Protein AF-A0AAV3M1C2-F1 (afdb_monomer_lite)

Foldseek 3Di:
DDDDDDPDPDPPPPPDDDDDDDDDDDDDDDQQFDDLVVDDPVDPDDDPPVVQRVQCSDDLRDDFAWDFDFDDDPNHTQDTGIWTWDQDPVVRDTDTFDFQLNCVSSPNDPCLPCVDDDDDRGHGDDQPVSPPVDDDDDDPCPDD

Organism: NCBI:txid1256988

Secondary structure (DSSP, 8-state):
---------------PPP---------PPPPP---GGG---SSSS----HHHHHHHTSTT---SEEEEEEEEETTEEEEEEEEEEEEETTTTEEEEE-BHHHHHHTT--GGGT-SSS---TTSB--HHHHSTT------S----

InterPro domains:
  IPR025885 PapC, N-terminal domain [PF13954] (48-139)
  IPR037224 PapC, N-terminal domain superfamily [G3DSA:3.10.20.410] (33-141)
  IPR037224 PapC, N-terminal domain superfamily [SSF141729] (48-140)

pLDDT: mean 76.79, std 16.56, range [38.31, 98.0]

Structure (mmCIF, N/CA/C/O backbone):
data_AF-A0AAV3M1C2-F1
#
_entry.id   AF-A0AAV3M1C2-F1
#
loop_
_atom_site.group_PDB
_atom_site.id
_atom_site.type_symbol
_atom_site.label_atom_id
_atom_site.label_alt_id
_atom_site.label_comp_id
_atom_site.label_asym_id
_atom_site.label_entity_id
_atom_site.label_seq_id
_atom_site.pdbx_PDB_ins_code
_atom_site.Cartn_x
_atom_site.Cartn_y
_atom_site.Cartn_z
_atom_site.occupancy
_atom_site.B_iso_or_equiv
_atom_site.auth_seq_id
_atom_site.auth_comp_id
_atom_site.auth_asym_id
_atom_site.auth_atom_id
_atom_site.pdbx_PDB_model_num
ATOM 1 N N . MET A 1 1 ? 72.595 -60.302 47.104 1.00 38.31 1 MET A N 1
ATOM 2 C CA . MET A 1 1 ? 73.143 -58.999 47.550 1.00 38.31 1 MET A CA 1
ATOM 3 C C . MET A 1 1 ? 72.636 -57.928 46.599 1.00 38.31 1 MET A C 1
ATOM 5 O O . MET A 1 1 ? 72.649 -58.183 45.405 1.00 38.31 1 MET A O 1
ATOM 9 N N . GLY A 1 2 ? 72.093 -56.823 47.132 1.00 41.31 2 GLY A N 1
ATOM 10 C CA . GLY A 1 2 ? 71.430 -55.744 46.376 1.00 41.31 2 GLY A CA 1
ATOM 11 C C . GLY A 1 2 ? 72.307 -55.062 45.313 1.00 41.31 2 GLY A C 1
ATOM 12 O O . GLY A 1 2 ? 73.478 -55.381 45.174 1.00 41.31 2 GLY A O 1
ATOM 13 N N . LYS A 1 3 ? 71.821 -54.084 44.552 1.00 4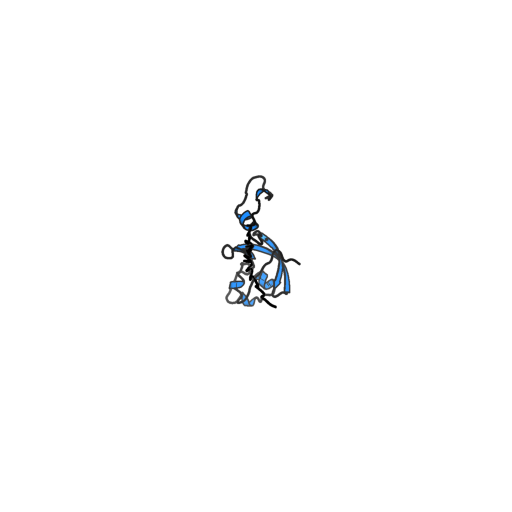3.00 3 LYS A N 1
ATOM 14 C CA . LYS A 1 3 ? 70.993 -52.951 44.971 1.00 43.00 3 LYS A CA 1
ATOM 15 C C . LYS A 1 3 ? 70.463 -52.185 43.745 1.00 43.00 3 LYS A C 1
ATOM 17 O O . LYS A 1 3 ? 71.112 -52.151 42.709 1.00 43.00 3 LYS A O 1
ATOM 22 N N . ASN A 1 4 ? 69.382 -51.456 44.014 1.00 42.44 4 ASN A N 1
ATOM 23 C CA . ASN A 1 4 ? 69.038 -50.120 43.519 1.00 42.44 4 ASN A CA 1
ATOM 24 C C . ASN A 1 4 ? 68.566 -49.926 42.072 1.00 42.44 4 ASN A C 1
ATOM 26 O O . ASN A 1 4 ? 69.326 -49.709 41.136 1.00 42.44 4 ASN A O 1
ATOM 30 N N . VAL A 1 5 ? 67.238 -49.834 42.008 1.00 47.09 5 VAL A N 1
ATOM 31 C CA . VAL A 1 5 ? 66.438 -48.930 41.181 1.00 47.09 5 VAL A CA 1
ATOM 32 C C . VAL A 1 5 ? 67.057 -47.523 41.123 1.00 47.09 5 VAL A C 1
ATOM 34 O O . VAL A 1 5 ? 67.293 -46.905 42.159 1.00 47.09 5 VAL A O 1
ATOM 37 N N . PHE A 1 6 ? 67.238 -47.004 39.910 1.00 46.03 6 PHE A N 1
ATOM 38 C CA . PHE A 1 6 ? 67.292 -45.570 39.623 1.00 46.03 6 PHE A CA 1
ATOM 39 C C . PHE A 1 6 ? 66.212 -45.287 38.576 1.00 46.03 6 PHE A C 1
ATOM 41 O O . PHE A 1 6 ? 66.376 -45.598 37.397 1.00 46.03 6 PHE A O 1
ATOM 48 N N . ILE A 1 7 ? 65.078 -44.751 39.028 1.00 51.03 7 ILE A N 1
ATOM 49 C CA . ILE A 1 7 ? 64.045 -44.198 38.152 1.00 51.03 7 ILE A CA 1
ATOM 50 C C . ILE A 1 7 ? 64.628 -42.904 37.589 1.00 51.03 7 ILE A C 1
ATOM 52 O O . ILE A 1 7 ? 64.924 -41.967 38.327 1.00 51.03 7 ILE A O 1
ATOM 56 N N . LYS A 1 8 ? 64.874 -42.888 36.280 1.00 46.97 8 LYS A N 1
ATOM 57 C CA . LYS A 1 8 ? 65.266 -41.685 35.555 1.00 46.97 8 LYS A CA 1
ATOM 58 C C . LYS A 1 8 ? 63.981 -41.023 35.073 1.00 46.97 8 LYS A C 1
ATOM 60 O O . LYS A 1 8 ? 63.430 -41.434 34.056 1.00 46.97 8 LYS A O 1
ATOM 65 N N . ASP A 1 9 ? 63.510 -40.033 35.823 1.00 49.75 9 ASP A N 1
ATOM 66 C CA . ASP A 1 9 ? 62.378 -39.193 35.433 1.00 49.75 9 ASP A CA 1
ATOM 67 C C . ASP A 1 9 ? 62.746 -38.405 34.174 1.00 49.75 9 ASP A C 1
ATOM 69 O O . ASP A 1 9 ? 63.424 -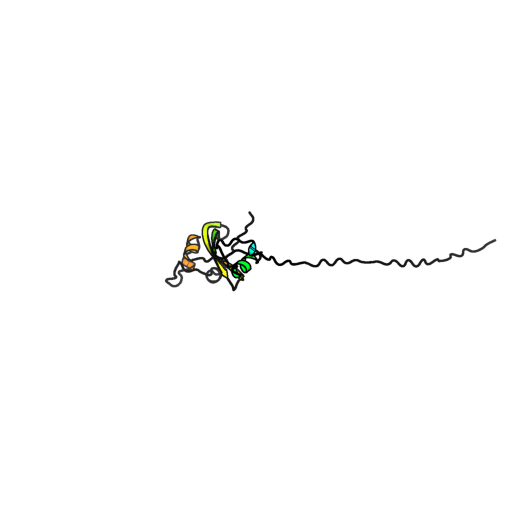37.375 34.212 1.00 49.75 9 ASP A O 1
ATOM 73 N N . TRP A 1 10 ? 62.337 -38.926 33.020 1.00 44.34 10 TRP A N 1
ATOM 74 C CA . TRP A 1 10 ? 62.482 -38.238 31.750 1.00 44.34 10 TRP A CA 1
ATOM 75 C C . TRP A 1 10 ? 61.233 -37.383 31.542 1.00 44.34 10 TRP A C 1
ATOM 77 O O . TRP A 1 10 ? 60.219 -37.845 31.024 1.00 44.34 10 TRP A O 1
ATOM 87 N N . ILE A 1 11 ? 61.285 -36.130 32.000 1.00 46.28 11 ILE A N 1
ATOM 88 C CA . ILE A 1 11 ? 60.252 -35.138 31.691 1.00 46.28 11 ILE A CA 1
ATOM 89 C C . ILE A 1 11 ? 60.342 -34.843 30.189 1.00 46.28 11 ILE A C 1
ATOM 91 O O . ILE A 1 11 ? 61.126 -34.003 29.745 1.00 46.28 11 ILE A O 1
ATOM 95 N N . PHE A 1 12 ? 59.549 -35.555 29.389 1.00 48.16 12 PHE A N 1
ATOM 96 C CA . PHE A 1 12 ? 59.236 -35.137 28.030 1.00 48.16 12 PHE A CA 1
ATOM 97 C C . PHE A 1 12 ? 58.437 -33.835 28.124 1.00 48.16 12 PHE A C 1
ATOM 99 O O . PHE A 1 12 ? 57.299 -33.806 28.590 1.00 48.16 12 PHE A O 1
ATOM 106 N N . SER A 1 13 ? 59.059 -32.728 27.719 1.00 52.34 13 SER A N 1
ATOM 107 C CA . SER A 1 13 ? 58.378 -31.448 27.547 1.00 52.34 13 SER A CA 1
ATOM 108 C C . SER A 1 13 ? 57.426 -31.568 26.354 1.00 52.34 13 SER A C 1
ATOM 110 O O . SER A 1 13 ? 57.803 -31.304 25.214 1.00 52.34 13 SER A O 1
ATOM 112 N N . ASN A 1 14 ? 56.190 -31.998 26.610 1.00 53.81 14 ASN A N 1
ATOM 113 C CA . ASN A 1 14 ? 55.111 -31.994 25.625 1.00 53.81 14 ASN A CA 1
ATOM 114 C C . ASN A 1 14 ? 54.671 -30.547 25.371 1.00 53.81 14 ASN A C 1
ATOM 116 O O . ASN A 1 14 ? 53.644 -30.095 25.877 1.00 53.81 14 ASN A O 1
ATOM 120 N N . LYS A 1 15 ? 55.455 -29.789 24.600 1.00 60.72 15 LYS A N 1
ATOM 121 C CA . LYS A 1 15 ? 55.021 -28.490 24.078 1.00 60.72 15 LYS A CA 1
ATOM 122 C C . LYS A 1 15 ? 53.964 -28.731 23.000 1.00 60.72 15 LYS A C 1
ATOM 124 O O . LYS A 1 15 ? 54.286 -28.835 21.823 1.00 60.72 15 LYS A O 1
ATOM 129 N N . SER A 1 16 ? 52.707 -28.858 23.412 1.00 65.25 16 SER A N 1
ATOM 130 C CA . SER A 1 16 ? 51.573 -28.867 22.486 1.00 65.25 16 SER A CA 1
ATOM 131 C C . SER A 1 16 ? 51.238 -27.428 22.110 1.00 65.25 16 SER A C 1
ATOM 133 O O . SER A 1 16 ? 50.931 -26.611 22.976 1.00 65.25 16 SER A O 1
ATOM 135 N N . ILE A 1 17 ? 51.335 -27.111 20.821 1.00 67.69 17 ILE A N 1
ATOM 136 C CA . ILE A 1 17 ? 50.897 -25.830 20.267 1.00 67.69 17 ILE A CA 1
ATOM 137 C C . ILE A 1 17 ? 49.447 -26.019 19.825 1.00 67.69 17 ILE A C 1
ATOM 139 O O . ILE A 1 17 ? 49.171 -26.817 18.934 1.00 67.69 17 ILE A O 1
ATOM 143 N N . PHE A 1 18 ? 48.524 -25.292 20.450 1.00 64.75 18 PHE A N 1
ATOM 144 C CA . PHE A 1 18 ? 47.128 -25.241 20.027 1.00 64.75 18 PHE A CA 1
ATOM 145 C C . PHE A 1 18 ? 46.937 -24.024 19.120 1.00 64.75 18 PHE A C 1
ATOM 147 O O . PHE A 1 18 ? 47.126 -22.889 19.552 1.00 64.75 18 PHE A O 1
ATOM 154 N N . ILE A 1 19 ? 46.581 -24.263 17.858 1.00 72.62 19 ILE A N 1
ATOM 155 C CA . ILE A 1 19 ? 46.210 -23.219 16.897 1.00 72.62 19 ILE A CA 1
ATOM 156 C C . ILE A 1 19 ? 44.684 -23.188 16.846 1.00 72.62 19 ILE A C 1
ATOM 158 O O . ILE A 1 19 ? 44.058 -24.140 16.388 1.00 72.62 19 ILE A O 1
ATOM 162 N N . SER A 1 20 ? 44.093 -22.105 17.346 1.00 71.31 20 SER A N 1
ATOM 163 C CA . SER A 1 20 ? 42.659 -21.841 17.222 1.00 71.31 20 SER A CA 1
ATOM 164 C C . SER A 1 20 ? 42.438 -20.926 16.020 1.00 71.31 20 SER A C 1
ATOM 166 O O . SER A 1 20 ? 42.894 -19.783 16.025 1.00 71.31 20 SER A O 1
ATOM 168 N N . ILE A 1 21 ? 41.786 -21.438 14.975 1.00 76.00 21 ILE A N 1
ATOM 169 C CA . ILE A 1 21 ? 41.370 -20.649 13.810 1.00 76.00 21 ILE A CA 1
ATOM 170 C C . ILE A 1 21 ? 39.937 -20.189 14.059 1.00 76.00 21 ILE A C 1
ATOM 172 O O . ILE A 1 21 ? 38.994 -20.974 13.965 1.00 76.00 21 ILE A O 1
ATOM 176 N N . THR A 1 22 ? 39.773 -18.910 14.385 1.00 73.06 22 THR A N 1
ATOM 177 C CA . THR A 1 22 ? 38.462 -18.270 14.506 1.00 73.06 22 THR A CA 1
ATOM 178 C C . THR A 1 22 ? 38.036 -17.765 13.130 1.00 73.06 22 THR A C 1
ATOM 180 O O . THR A 1 22 ? 38.615 -16.814 12.606 1.00 73.06 22 THR A O 1
ATOM 183 N N . ILE A 1 23 ? 37.041 -18.410 12.520 1.00 71.56 23 ILE A N 1
ATOM 184 C CA . ILE A 1 23 ? 36.453 -17.954 11.256 1.00 71.56 23 ILE A CA 1
ATOM 185 C C . ILE A 1 23 ? 35.449 -16.847 11.594 1.00 71.56 23 ILE A C 1
ATOM 187 O O . ILE A 1 23 ? 34.339 -17.124 12.041 1.00 71.56 23 ILE A O 1
ATOM 191 N N . PHE A 1 24 ? 35.852 -15.589 11.422 1.00 68.94 24 PHE A N 1
ATOM 192 C CA . PHE A 1 24 ? 34.932 -14.454 11.473 1.00 68.94 24 PHE A CA 1
ATOM 193 C C . PHE A 1 24 ? 34.173 -14.390 10.146 1.00 68.94 24 PHE A C 1
ATOM 195 O O . PHE A 1 24 ? 34.732 -13.991 9.126 1.00 68.94 24 PHE A O 1
ATOM 202 N N . SER A 1 25 ? 32.907 -14.800 10.135 1.00 71.81 25 SER A N 1
ATOM 203 C CA . SER A 1 25 ? 32.011 -14.526 9.014 1.00 71.81 25 SER A CA 1
ATOM 204 C C . SER A 1 25 ? 31.646 -13.041 9.014 1.00 71.81 25 SER A C 1
ATOM 206 O O . SER A 1 25 ? 30.946 -12.554 9.901 1.00 71.81 25 SER A O 1
ATOM 208 N N . SER A 1 26 ? 32.124 -12.300 8.016 1.00 69.12 26 SER A N 1
ATOM 209 C CA . SER A 1 26 ? 31.593 -10.972 7.716 1.00 69.12 26 SER A CA 1
ATOM 210 C C . SER A 1 26 ? 30.207 -11.124 7.094 1.00 69.12 26 SER A C 1
ATOM 212 O O . SER A 1 26 ? 30.036 -11.868 6.129 1.00 69.12 26 SER A O 1
ATOM 214 N N . ILE A 1 27 ? 29.221 -10.409 7.631 1.00 72.56 27 ILE A N 1
ATOM 215 C CA . ILE A 1 27 ? 27.936 -10.224 6.957 1.00 72.56 27 ILE A CA 1
ATOM 216 C C . ILE A 1 27 ? 28.221 -9.304 5.768 1.00 72.56 27 ILE A C 1
ATOM 218 O O . ILE A 1 27 ? 28.620 -8.155 5.956 1.00 72.56 27 ILE A O 1
ATOM 222 N N . THR A 1 28 ? 28.101 -9.823 4.548 1.00 69.38 28 THR A N 1
ATOM 223 C CA . THR A 1 28 ? 28.169 -9.002 3.338 1.00 69.38 28 THR A CA 1
ATOM 224 C C . THR A 1 28 ? 26.761 -8.529 3.001 1.00 69.38 28 THR A C 1
ATOM 226 O O . THR A 1 28 ? 25.849 -9.339 2.851 1.00 69.38 28 THR A O 1
ATOM 229 N N . CYS A 1 29 ? 26.576 -7.213 2.934 1.00 67.81 29 CYS A N 1
ATOM 230 C CA . CYS A 1 29 ? 25.368 -6.607 2.393 1.00 67.81 29 CYS A CA 1
ATOM 231 C C . CYS A 1 29 ? 25.672 -6.211 0.949 1.00 67.81 29 CYS A C 1
ATOM 233 O O . CYS A 1 29 ? 26.579 -5.412 0.710 1.00 67.81 29 CYS A O 1
ATOM 235 N N . ALA A 1 30 ? 24.938 -6.779 -0.002 1.00 73.06 30 ALA A N 1
ATOM 236 C CA . ALA A 1 30 ? 24.945 -6.311 -1.379 1.00 73.06 30 ALA A CA 1
ATOM 237 C C . ALA A 1 30 ? 23.823 -5.282 -1.538 1.00 73.06 30 ALA A C 1
ATOM 239 O O . ALA A 1 30 ? 22.700 -5.525 -1.104 1.00 73.06 30 ALA A O 1
ATOM 240 N N . SER A 1 31 ? 24.124 -4.132 -2.136 1.00 66.38 31 SER A N 1
ATOM 241 C CA . SER A 1 31 ? 23.081 -3.218 -2.596 1.00 66.38 31 SER A CA 1
ATOM 242 C C . SER A 1 31 ? 22.450 -3.791 -3.861 1.00 66.38 31 SER A C 1
ATOM 244 O O . SER A 1 31 ? 23.173 -4.105 -4.810 1.00 66.38 31 SER A O 1
ATOM 246 N N . GLU A 1 32 ? 21.127 -3.899 -3.891 1.00 68.56 32 GLU A N 1
ATOM 247 C CA . GLU A 1 32 ? 20.389 -4.197 -5.116 1.00 68.56 32 GLU A CA 1
ATOM 248 C C . GLU A 1 32 ? 20.458 -2.976 -6.041 1.00 68.56 32 GLU A C 1
ATOM 250 O O . GLU A 1 32 ? 20.098 -1.865 -5.658 1.00 68.56 32 GLU A O 1
ATOM 255 N N . ILE A 1 33 ? 21.003 -3.162 -7.243 1.00 71.75 33 ILE A N 1
ATOM 256 C CA . ILE A 1 33 ? 21.131 -2.110 -8.254 1.00 71.75 33 ILE A CA 1
ATOM 257 C C . ILE A 1 33 ? 20.498 -2.643 -9.530 1.00 71.75 33 ILE A C 1
ATOM 259 O O . ILE A 1 33 ? 20.912 -3.686 -10.038 1.00 71.75 33 ILE A O 1
ATOM 263 N N . PHE A 1 34 ? 19.515 -1.920 -10.059 1.00 72.94 34 PHE A N 1
ATOM 264 C CA . PHE A 1 34 ? 18.918 -2.242 -11.351 1.00 72.94 34 PHE A CA 1
ATOM 265 C C . PHE A 1 34 ? 19.734 -1.631 -12.497 1.00 72.94 34 PHE A C 1
ATOM 267 O O . PHE A 1 34 ? 20.116 -0.461 -12.458 1.00 72.94 34 PHE A O 1
ATOM 274 N N . ASP A 1 35 ? 19.999 -2.413 -13.544 1.00 77.31 35 ASP A N 1
ATOM 275 C CA . ASP A 1 35 ? 20.597 -1.888 -14.774 1.00 77.31 35 ASP A CA 1
ATOM 276 C C . ASP A 1 35 ? 19.506 -1.250 -15.640 1.00 77.31 35 ASP A C 1
ATOM 278 O O . ASP A 1 35 ? 18.648 -1.936 -16.197 1.00 77.31 35 ASP A O 1
ATOM 282 N N . ILE A 1 36 ? 19.545 0.076 -15.774 1.00 70.62 36 ILE A N 1
ATOM 283 C CA . ILE A 1 36 ? 18.561 0.828 -16.559 1.00 70.62 36 ILE A CA 1
ATOM 284 C C . ILE A 1 36 ? 18.593 0.475 -18.048 1.00 70.62 36 ILE A C 1
ATOM 286 O O . ILE A 1 36 ? 17.574 0.590 -18.725 1.00 70.62 36 ILE A O 1
ATOM 290 N N . ASN A 1 37 ? 19.729 -0.011 -18.559 1.00 75.44 37 ASN A N 1
ATOM 291 C CA . ASN A 1 37 ? 19.845 -0.432 -19.954 1.00 75.44 37 ASN A CA 1
ATOM 292 C C . ASN A 1 37 ? 19.102 -1.747 -20.228 1.00 75.44 37 ASN A C 1
ATOM 294 O O . ASN A 1 37 ? 18.866 -2.085 -21.386 1.00 75.44 37 ASN A O 1
ATOM 298 N N . ALA A 1 38 ? 18.717 -2.482 -19.179 1.00 78.50 38 ALA A N 1
ATOM 299 C CA . ALA A 1 38 ? 17.883 -3.671 -19.293 1.00 78.50 38 ALA A CA 1
ATOM 300 C C . ALA A 1 38 ? 16.377 -3.344 -19.374 1.00 78.50 38 ALA A C 1
ATOM 302 O O . ALA A 1 38 ? 15.575 -4.247 -19.615 1.00 78.50 38 ALA A O 1
ATOM 303 N N . ILE A 1 39 ? 15.972 -2.079 -19.188 1.00 71.75 39 ILE A N 1
ATOM 304 C CA . ILE A 1 39 ? 14.566 -1.658 -19.190 1.00 71.75 39 ILE A CA 1
ATOM 305 C C . ILE A 1 39 ? 14.212 -1.034 -20.542 1.00 71.75 39 ILE A C 1
ATOM 307 O O . ILE A 1 39 ? 14.776 -0.020 -20.947 1.00 71.75 39 ILE A O 1
ATOM 311 N N . ASN A 1 40 ? 13.214 -1.601 -21.222 1.00 69.38 40 ASN A N 1
ATOM 312 C CA . ASN A 1 40 ? 12.583 -0.945 -22.363 1.00 69.38 40 ASN A CA 1
ATOM 313 C C . ASN A 1 40 ? 11.489 0.007 -21.857 1.00 69.38 40 ASN A C 1
ATOM 315 O O . ASN A 1 40 ? 10.435 -0.443 -21.413 1.00 69.38 40 ASN A O 1
ATOM 319 N N . THR A 1 41 ? 11.730 1.316 -21.924 1.00 65.56 41 THR A N 1
ATOM 320 C CA . THR A 1 41 ? 10.778 2.345 -21.470 1.00 65.56 41 THR A CA 1
ATOM 321 C C . THR A 1 41 ? 9.686 2.668 -22.496 1.00 65.56 41 THR A C 1
ATOM 323 O O . THR A 1 41 ? 8.848 3.528 -22.240 1.00 65.56 41 THR A O 1
ATOM 326 N N . GLY A 1 42 ? 9.669 2.001 -23.659 1.00 59.16 42 GLY A N 1
ATOM 327 C CA . GLY A 1 42 ? 8.667 2.222 -24.708 1.00 59.16 42 GLY A CA 1
ATOM 328 C C . GLY A 1 42 ? 8.765 3.585 -25.405 1.00 59.16 42 GLY A C 1
ATOM 329 O O . GLY A 1 42 ? 7.882 3.924 -26.189 1.00 59.16 42 GLY A O 1
ATOM 330 N N . ILE A 1 43 ? 9.817 4.361 -25.123 1.00 56.41 43 ILE A N 1
ATOM 331 C CA . ILE A 1 43 ? 10.130 5.620 -25.796 1.00 56.41 43 ILE A CA 1
ATOM 332 C C . ILE A 1 43 ? 11.425 5.408 -26.569 1.00 56.41 43 ILE A C 1
ATOM 334 O O . ILE A 1 43 ? 12.502 5.243 -25.990 1.00 56.41 43 ILE A O 1
ATOM 338 N N . ASP A 1 44 ? 11.309 5.418 -27.891 1.00 54.59 44 ASP A N 1
ATOM 339 C CA . ASP A 1 44 ? 12.445 5.420 -28.797 1.00 54.59 44 ASP A CA 1
ATOM 340 C C . ASP A 1 44 ? 13.241 6.707 -28.534 1.00 54.59 44 ASP A C 1
ATOM 342 O O . ASP A 1 44 ? 12.851 7.795 -28.961 1.00 54.59 44 ASP A O 1
ATOM 346 N N . ASN A 1 45 ? 14.366 6.564 -27.834 1.00 48.16 45 ASN A N 1
ATOM 347 C CA . ASN A 1 45 ? 15.337 7.590 -27.446 1.00 48.16 45 ASN A CA 1
ATOM 348 C C . ASN A 1 45 ? 15.125 8.229 -26.064 1.00 48.16 45 ASN A C 1
ATOM 350 O O . ASN A 1 45 ? 14.290 9.103 -25.860 1.00 48.16 45 ASN A O 1
ATOM 354 N N . HIS A 1 46 ? 16.041 7.843 -25.171 1.00 51.22 46 HIS A N 1
ATOM 355 C CA . HIS A 1 46 ? 16.546 8.609 -24.034 1.00 51.22 46 HIS A CA 1
ATOM 356 C C . HIS A 1 46 ? 15.507 9.260 -23.130 1.00 51.22 46 HIS A C 1
ATOM 358 O O . HIS A 1 46 ? 15.265 10.446 -23.277 1.00 51.22 46 HIS A O 1
ATOM 364 N N . LEU A 1 47 ? 15.079 8.553 -22.084 1.00 48.00 47 LEU A N 1
ATOM 365 C CA . LEU A 1 47 ? 15.056 9.111 -20.729 1.00 48.00 47 LEU A CA 1
ATOM 366 C C . LEU A 1 47 ? 15.229 7.957 -19.739 1.00 48.00 47 LEU A C 1
ATOM 368 O O . LEU A 1 47 ? 14.284 7.272 -19.358 1.00 48.00 47 LEU A O 1
ATOM 372 N N . SER A 1 48 ? 16.476 7.736 -19.337 1.00 54.50 48 SER A N 1
ATOM 373 C CA . SER A 1 48 ? 16.809 7.069 -18.088 1.00 54.50 48 SER A CA 1
ATOM 374 C C . SER A 1 48 ? 16.345 7.980 -16.952 1.00 54.50 48 SER A C 1
ATOM 376 O O . SER A 1 48 ? 17.143 8.778 -16.464 1.00 54.50 48 SER A O 1
ATOM 378 N N . ASP A 1 49 ? 15.051 7.953 -16.618 1.00 62.47 49 ASP A N 1
ATOM 379 C CA . ASP A 1 49 ? 14.520 8.708 -15.484 1.00 62.47 49 ASP A CA 1
ATOM 380 C C . ASP A 1 49 ? 15.209 8.187 -14.208 1.00 62.47 49 ASP A C 1
ATOM 382 O O . ASP A 1 49 ? 14.978 7.044 -13.803 1.00 62.47 49 ASP A O 1
ATOM 386 N N . PRO A 1 50 ? 16.092 8.972 -13.567 1.00 62.19 50 PRO A N 1
ATOM 387 C CA . PRO A 1 50 ? 16.787 8.528 -12.364 1.00 62.19 50 PRO A CA 1
ATOM 388 C C . PRO A 1 50 ? 15.809 8.237 -11.219 1.00 62.19 50 PRO A C 1
ATOM 390 O O . PRO A 1 50 ? 16.120 7.452 -10.324 1.00 62.19 50 PRO A O 1
ATOM 393 N N . MET A 1 51 ? 14.620 8.849 -11.255 1.00 65.38 51 MET A N 1
ATOM 394 C CA . MET A 1 51 ? 13.566 8.648 -10.270 1.00 65.38 51 MET A CA 1
ATOM 395 C C . MET A 1 51 ? 12.968 7.240 -10.387 1.00 65.38 51 MET A C 1
ATOM 397 O O . MET A 1 51 ? 12.846 6.549 -9.377 1.00 65.38 51 MET A O 1
ATOM 401 N N . LEU A 1 52 ? 12.720 6.767 -11.616 1.00 68.56 52 LEU A N 1
ATOM 402 C CA . LEU A 1 52 ? 12.314 5.387 -11.923 1.00 68.56 52 LEU A CA 1
ATOM 403 C C . LEU A 1 52 ? 13.294 4.367 -11.322 1.00 68.56 52 LEU A C 1
ATOM 405 O O . LEU A 1 52 ? 12.881 3.404 -10.678 1.00 68.56 52 LEU A O 1
ATOM 409 N N . LEU A 1 53 ? 14.599 4.606 -11.483 1.00 69.88 53 LEU A N 1
ATOM 410 C CA . LEU A 1 53 ? 15.640 3.713 -10.970 1.00 69.88 53 LEU A CA 1
ATOM 411 C C . LEU A 1 53 ? 15.697 3.687 -9.438 1.00 69.88 53 LEU A C 1
ATOM 413 O O . LEU A 1 53 ? 15.917 2.628 -8.847 1.00 69.88 53 LEU A O 1
ATOM 417 N N . ASN A 1 54 ? 15.491 4.841 -8.801 1.00 72.25 54 ASN A N 1
ATOM 418 C CA . ASN A 1 54 ? 15.465 4.952 -7.346 1.00 72.25 54 ASN A CA 1
ATOM 419 C C . ASN A 1 54 ? 14.298 4.161 -6.738 1.00 72.25 54 ASN A C 1
ATOM 421 O O . ASN A 1 54 ? 14.458 3.564 -5.679 1.00 72.25 54 ASN A O 1
ATOM 425 N N . TYR A 1 55 ? 13.142 4.114 -7.405 1.00 72.56 55 TYR A N 1
ATOM 426 C CA . TYR A 1 55 ? 12.024 3.289 -6.944 1.00 72.56 55 TYR A CA 1
ATOM 427 C C . TYR A 1 55 ? 12.316 1.800 -7.080 1.00 72.56 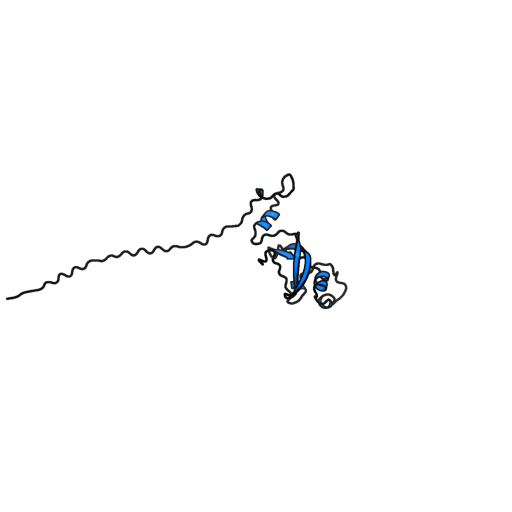55 TYR A C 1
ATOM 429 O O . TYR A 1 55 ? 12.152 1.067 -6.113 1.00 72.56 55 TYR A O 1
ATOM 437 N N . LEU A 1 56 ? 12.790 1.362 -8.249 1.00 75.12 56 LEU A N 1
ATOM 438 C CA . LEU A 1 56 ? 13.034 -0.059 -8.510 1.00 75.12 56 LEU A CA 1
ATOM 439 C C . LEU A 1 56 ? 14.173 -0.627 -7.656 1.00 75.12 56 LEU A C 1
ATOM 441 O O . LEU A 1 56 ? 14.103 -1.773 -7.244 1.00 75.12 56 LEU A O 1
ATOM 445 N N . SER A 1 57 ? 15.198 0.173 -7.348 1.00 72.94 57 SER A N 1
ATOM 446 C CA . SER A 1 57 ? 16.367 -0.271 -6.565 1.00 72.94 57 SER A CA 1
ATOM 447 C C . SER A 1 57 ? 16.137 -0.307 -5.048 1.00 72.94 57 SER A C 1
ATOM 449 O O . SER A 1 57 ? 17.072 -0.567 -4.291 1.00 72.94 57 SER A O 1
ATOM 451 N N . LYS A 1 58 ? 14.917 -0.027 -4.577 1.00 72.75 58 LYS A N 1
ATOM 452 C CA . LYS A 1 58 ? 14.528 -0.212 -3.173 1.00 72.75 58 LYS A CA 1
ATOM 453 C C . LYS A 1 58 ? 13.974 -1.626 -2.972 1.00 72.75 58 LYS A C 1
ATOM 455 O O . LYS A 1 58 ? 13.344 -2.177 -3.868 1.00 72.75 58 LYS A O 1
ATOM 460 N N . SER A 1 59 ? 14.174 -2.194 -1.779 1.00 60.41 59 SER A N 1
ATOM 461 C CA . SER A 1 59 ? 13.485 -3.428 -1.370 1.00 60.41 59 SER A CA 1
ATOM 462 C C . SER A 1 59 ? 11.976 -3.209 -1.499 1.00 60.41 59 SER A C 1
ATOM 464 O O . SER A 1 59 ? 11.484 -2.200 -0.999 1.00 60.41 59 SER A O 1
ATOM 466 N N . GLU A 1 60 ? 11.271 -4.123 -2.174 1.00 65.94 60 GLU A N 1
ATOM 467 C CA . GLU A 1 60 ? 9.848 -3.979 -2.558 1.00 65.94 60 GLU A CA 1
ATOM 468 C C . GLU A 1 60 ? 9.575 -2.839 -3.562 1.00 65.94 60 GLU A C 1
ATOM 470 O O . GLU A 1 60 ? 8.484 -2.270 -3.603 1.00 65.94 60 GLU A O 1
ATOM 475 N N . GLY A 1 61 ? 10.576 -2.495 -4.378 1.00 72.19 61 GLY A N 1
ATOM 476 C CA . GLY A 1 61 ? 10.562 -1.381 -5.319 1.00 72.19 61 GLY A CA 1
ATOM 477 C C . GLY A 1 61 ? 9.428 -1.441 -6.337 1.00 72.19 61 GLY A C 1
ATOM 478 O O . GLY A 1 61 ? 9.562 -2.028 -7.409 1.00 72.19 61 GLY A O 1
ATOM 479 N N . GLN A 1 62 ? 8.321 -0.780 -6.011 1.00 83.75 62 GLN A N 1
ATOM 480 C CA . GLN A 1 62 ? 7.152 -0.625 -6.864 1.00 83.75 62 GLN A CA 1
ATOM 481 C C . GLN A 1 62 ? 6.992 0.841 -7.282 1.00 83.75 62 GLN A C 1
ATOM 483 O O . GLN A 1 62 ? 7.337 1.766 -6.543 1.00 83.75 62 GLN A O 1
ATOM 488 N N . LEU A 1 63 ? 6.468 1.068 -8.488 1.00 86.12 63 LEU A N 1
ATOM 489 C CA . LEU A 1 63 ? 6.291 2.418 -9.023 1.00 86.12 63 LEU A CA 1
ATOM 490 C C . LEU A 1 63 ? 5.013 3.084 -8.512 1.00 86.1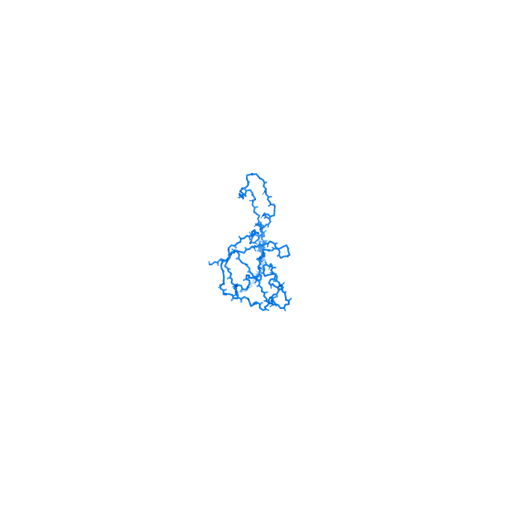2 63 LEU A C 1
ATOM 492 O O . LEU A 1 63 ? 4.008 2.400 -8.324 1.00 86.12 63 LEU A O 1
ATOM 496 N N . PRO A 1 64 ? 4.989 4.415 -8.355 1.00 89.81 64 PRO A N 1
ATOM 497 C CA . PRO A 1 64 ? 3.731 5.146 -8.265 1.00 89.81 64 PRO A CA 1
ATOM 498 C C . PRO A 1 64 ? 2.837 4.846 -9.473 1.00 89.81 64 PRO A C 1
ATOM 500 O O . PRO A 1 64 ? 3.332 4.679 -10.591 1.00 89.81 64 PRO A O 1
ATOM 503 N N . GLY A 1 65 ? 1.528 4.777 -9.259 1.00 91.12 65 GLY A N 1
ATOM 504 C CA . GLY A 1 65 ? 0.564 4.530 -10.326 1.00 91.12 65 GLY A CA 1
ATOM 505 C C . GLY A 1 65 ? -0.724 3.860 -9.861 1.00 91.12 65 GLY A C 1
ATOM 506 O O . GLY A 1 65 ? -0.958 3.637 -8.671 1.00 91.12 65 GLY A O 1
ATOM 507 N N . ARG A 1 66 ? -1.568 3.491 -10.834 1.00 95.50 66 ARG A N 1
ATOM 508 C CA . ARG A 1 66 ? -2.833 2.784 -10.586 1.00 95.50 66 ARG A CA 1
ATOM 509 C C . ARG A 1 66 ? -2.654 1.280 -10.581 1.00 95.50 66 ARG A C 1
ATOM 511 O O . ARG A 1 66 ? -2.332 0.683 -11.606 1.00 95.50 66 ARG A O 1
ATOM 518 N N . TYR A 1 67 ? -3.019 0.671 -9.463 1.00 94.81 67 TYR A N 1
ATOM 519 C CA . TYR A 1 67 ? -2.992 -0.771 -9.270 1.00 94.81 67 TYR A CA 1
ATOM 520 C C . TYR A 1 67 ? -4.393 -1.302 -9.045 1.00 94.81 67 TYR A C 1
ATOM 522 O O . TYR A 1 67 ? -5.187 -0.696 -8.328 1.00 94.81 67 TYR A O 1
ATOM 530 N N . ARG A 1 68 ? -4.694 -2.450 -9.652 1.00 95.62 68 ARG A N 1
ATOM 531 C CA . ARG A 1 68 ? -5.873 -3.227 -9.280 1.00 95.62 68 ARG A CA 1
ATOM 532 C C . ARG A 1 68 ? -5.543 -3.977 -7.997 1.00 95.62 68 ARG A C 1
ATOM 534 O O . ARG A 1 68 ? -4.600 -4.761 -7.995 1.00 95.62 68 ARG A O 1
ATOM 541 N N . VAL A 1 69 ? -6.301 -3.729 -6.938 1.00 95.44 69 VAL A N 1
ATOM 542 C CA . VAL A 1 69 ? -6.045 -4.283 -5.606 1.00 95.44 69 VAL A CA 1
ATOM 543 C C . VAL A 1 69 ? -7.285 -4.969 -5.051 1.00 95.44 69 VAL A C 1
ATOM 545 O O . VAL A 1 69 ? -8.414 -4.579 -5.357 1.00 95.44 69 VAL A O 1
ATOM 548 N N . HIS A 1 70 ? -7.047 -5.980 -4.221 1.00 96.75 70 HIS A N 1
ATOM 549 C CA . HIS A 1 70 ? -8.052 -6.581 -3.354 1.00 96.75 70 HIS A CA 1
ATOM 550 C C . HIS A 1 70 ? -8.100 -5.788 -2.049 1.00 96.75 70 HIS A C 1
ATOM 552 O O . HIS A 1 70 ? -7.065 -5.559 -1.421 1.00 96.75 70 HIS A O 1
ATOM 558 N N . ILE A 1 71 ? -9.287 -5.351 -1.649 1.00 96.81 71 ILE A N 1
ATOM 559 C CA . ILE A 1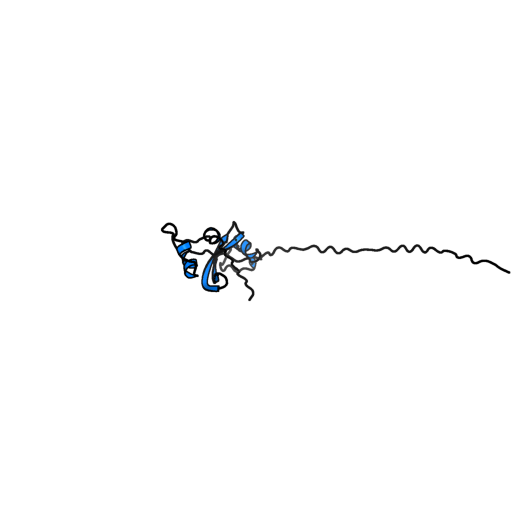 71 ? -9.477 -4.466 -0.501 1.00 96.81 71 ILE A CA 1
ATOM 560 C C . ILE A 1 71 ? -10.105 -5.257 0.631 1.00 96.81 71 ILE A C 1
ATOM 562 O O . ILE A 1 71 ? -11.150 -5.890 0.459 1.00 96.81 71 ILE A O 1
ATOM 566 N N . TYR A 1 72 ? -9.463 -5.174 1.793 1.00 96.31 72 TYR A N 1
ATOM 567 C CA . TYR A 1 72 ? -9.905 -5.800 3.027 1.00 96.31 72 TYR A CA 1
ATOM 568 C C . TYR A 1 72 ? -10.145 -4.733 4.095 1.00 96.31 72 TYR A C 1
ATOM 570 O O . TYR A 1 72 ? -9.331 -3.822 4.266 1.00 96.31 72 TYR A O 1
ATOM 578 N N . LEU A 1 73 ? -11.249 -4.850 4.830 1.00 95.19 73 LEU A N 1
ATOM 579 C CA . LEU A 1 73 ? -11.558 -4.023 5.992 1.00 95.19 73 LEU A CA 1
ATOM 580 C C . LEU A 1 73 ? -11.743 -4.938 7.202 1.00 95.19 73 LEU A C 1
ATOM 582 O O . LEU A 1 73 ? -12.713 -5.682 7.260 1.00 95.19 73 LEU A O 1
ATOM 586 N N . ASN A 1 74 ? -10.835 -4.853 8.179 1.00 94.12 74 ASN A N 1
ATOM 587 C CA . ASN A 1 74 ? -10.807 -5.757 9.338 1.00 94.12 74 ASN A CA 1
ATOM 588 C C . ASN A 1 74 ? -10.847 -7.242 8.921 1.00 94.12 74 ASN A C 1
ATOM 590 O O . ASN A 1 74 ? -11.688 -7.993 9.403 1.00 94.12 74 ASN A O 1
ATOM 594 N N . ASP A 1 75 ? -9.960 -7.629 8.001 1.00 93.94 75 ASP A N 1
ATOM 595 C CA . ASP A 1 75 ? -9.810 -8.987 7.447 1.00 93.94 75 ASP A CA 1
ATOM 596 C C . ASP A 1 75 ? -10.944 -9.476 6.524 1.00 93.94 75 ASP A C 1
ATOM 598 O O . ASP A 1 75 ? -10.780 -10.482 5.833 1.00 93.94 75 ASP A O 1
ATOM 602 N N . ASP A 1 76 ? -12.048 -8.735 6.411 1.00 96.31 76 ASP A N 1
ATOM 603 C CA . ASP A 1 76 ? -13.131 -9.048 5.478 1.00 96.31 76 ASP A CA 1
ATOM 604 C C . ASP A 1 76 ? -12.874 -8.426 4.099 1.00 96.31 76 ASP A C 1
ATOM 606 O O . ASP A 1 76 ? -12.600 -7.230 3.986 1.00 96.31 76 ASP A O 1
ATOM 610 N N . SER A 1 77 ? -12.998 -9.220 3.030 1.00 96.56 77 SER A N 1
ATOM 611 C CA . SER A 1 77 ? -12.930 -8.716 1.651 1.00 96.56 77 SER A CA 1
ATOM 612 C C . SER A 1 77 ? -14.156 -7.856 1.333 1.00 96.56 77 SER A C 1
ATOM 614 O O . SER A 1 77 ? -15.294 -8.294 1.514 1.00 96.56 77 SER A O 1
ATOM 616 N N . VAL A 1 78 ? -13.926 -6.633 0.851 1.00 98.00 78 VAL A N 1
ATOM 617 C CA . VAL A 1 78 ? -14.983 -5.631 0.623 1.00 98.00 78 VAL A CA 1
ATOM 618 C C . VAL A 1 78 ? -15.056 -5.119 -0.812 1.00 98.00 78 VAL A C 1
ATOM 620 O O . VAL A 1 78 ? -16.126 -4.682 -1.236 1.00 98.00 78 VAL A O 1
ATOM 623 N N . ALA A 1 79 ? -13.955 -5.151 -1.569 1.00 97.31 79 ALA A N 1
ATOM 624 C CA . ALA A 1 79 ? -13.929 -4.671 -2.950 1.00 97.31 79 ALA A CA 1
ATOM 625 C C . ALA A 1 79 ? -12.701 -5.161 -3.727 1.00 97.31 79 ALA A C 1
ATOM 627 O O . ALA A 1 79 ? -11.655 -5.427 -3.142 1.00 97.31 79 ALA A O 1
ATOM 628 N N . ASP A 1 80 ? -12.827 -5.151 -5.056 1.00 97.12 80 ASP A N 1
ATOM 629 C CA . ASP A 1 80 ? -11.728 -5.306 -6.009 1.00 97.12 80 ASP A CA 1
ATOM 630 C C . ASP A 1 80 ? -11.750 -4.120 -6.977 1.00 97.12 80 ASP A C 1
ATOM 632 O O . ASP A 1 80 ? -12.586 -4.063 -7.885 1.00 97.12 80 ASP A O 1
ATOM 636 N N . GLU A 1 81 ? -10.853 -3.153 -6.803 1.00 96.56 81 GLU A N 1
ATOM 637 C CA . GLU A 1 81 ? -10.864 -1.934 -7.616 1.00 96.56 81 GLU A CA 1
ATOM 638 C C . GLU A 1 81 ? -9.471 -1.357 -7.874 1.00 96.56 81 GLU A C 1
ATOM 640 O O . GLU A 1 81 ? -8.456 -1.857 -7.395 1.00 96.56 81 GLU A O 1
ATOM 645 N N . TYR A 1 82 ? -9.423 -0.322 -8.713 1.00 97.00 82 TYR A N 1
ATOM 646 C CA . TYR A 1 82 ? -8.188 0.383 -9.028 1.00 97.00 82 TYR A CA 1
ATOM 647 C C . TYR A 1 82 ? -7.942 1.520 -8.039 1.00 97.00 82 TYR A C 1
ATOM 649 O O . TYR A 1 82 ? -8.705 2.489 -8.029 1.00 97.00 82 TYR A O 1
ATOM 657 N N . ILE A 1 83 ? -6.832 1.446 -7.310 1.00 97.06 83 ILE A N 1
ATOM 658 C CA . ILE A 1 83 ? -6.362 2.475 -6.380 1.00 97.06 83 ILE A CA 1
ATOM 659 C C . ILE A 1 83 ? -5.097 3.126 -6.943 1.00 97.06 83 ILE A C 1
ATOM 661 O O . ILE A 1 83 ? -4.222 2.445 -7.477 1.00 97.06 83 ILE A O 1
ATOM 665 N N . GLU A 1 84 ? -5.028 4.453 -6.861 1.00 96.06 84 GLU A N 1
ATOM 666 C CA . GLU A 1 84 ? -3.817 5.218 -7.167 1.00 96.06 84 GLU A CA 1
ATOM 667 C C . GLU A 1 84 ? -2.876 5.169 -5.962 1.00 96.06 84 GLU A C 1
ATOM 669 O O . GLU A 1 84 ? -3.302 5.424 -4.836 1.00 96.06 84 GLU A O 1
ATOM 674 N N . PHE A 1 85 ? -1.605 4.872 -6.201 1.00 94.25 85 PHE A N 1
ATOM 675 C CA . PHE A 1 85 ? -0.552 4.900 -5.197 1.00 94.25 85 PHE A CA 1
ATOM 676 C C . PHE A 1 85 ? 0.467 5.970 -5.561 1.00 94.25 85 PHE A C 1
ATOM 678 O O . PHE A 1 85 ? 1.014 5.962 -6.662 1.00 94.25 85 PHE A O 1
ATOM 685 N N . ILE A 1 86 ? 0.758 6.864 -4.620 1.00 91.69 86 ILE A N 1
ATOM 686 C CA . ILE A 1 86 ? 1.768 7.913 -4.790 1.00 91.69 86 ILE A CA 1
ATOM 687 C C . ILE A 1 86 ? 2.956 7.654 -3.875 1.00 91.69 86 ILE A C 1
ATOM 689 O O . ILE A 1 86 ? 2.801 7.072 -2.805 1.00 91.69 86 ILE A O 1
ATOM 693 N N . PHE A 1 87 ? 4.147 8.097 -4.268 1.00 87.44 87 PHE A N 1
ATOM 694 C CA . PHE A 1 87 ? 5.303 8.013 -3.384 1.00 87.44 87 PHE A CA 1
ATOM 695 C C . PHE A 1 87 ? 5.235 9.091 -2.298 1.00 87.44 87 PHE A C 1
ATOM 697 O O . PHE A 1 87 ? 5.145 10.280 -2.602 1.00 87.44 87 PHE A O 1
ATOM 704 N N . SER A 1 88 ? 5.294 8.672 -1.035 1.00 85.81 88 SER A N 1
ATOM 705 C CA 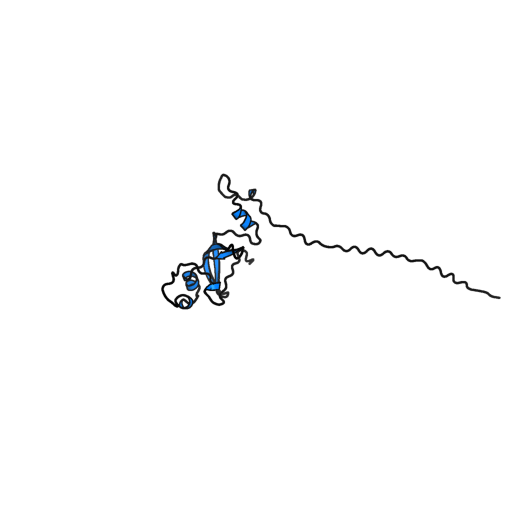. SER A 1 88 ? 5.416 9.564 0.114 1.00 85.81 88 SER A CA 1
ATOM 706 C C . SER A 1 88 ? 6.889 9.768 0.450 1.00 85.81 88 SER A C 1
ATOM 708 O O . SER A 1 88 ? 7.565 8.843 0.897 1.00 85.81 88 SER A O 1
ATOM 710 N N . GLU A 1 89 ? 7.392 10.991 0.276 1.00 83.06 89 GLU A N 1
ATOM 711 C CA . GLU A 1 89 ? 8.766 11.343 0.667 1.00 83.06 89 GLU A CA 1
ATOM 712 C C . GLU A 1 89 ? 8.983 11.260 2.186 1.00 83.06 89 GLU A C 1
ATOM 714 O O . GLU A 1 89 ? 10.089 10.967 2.638 1.00 83.06 89 GLU A O 1
ATOM 719 N N . GLU A 1 90 ? 7.932 11.482 2.981 1.00 84.88 90 GLU A N 1
ATOM 720 C CA . GLU A 1 90 ? 7.985 11.399 4.446 1.00 84.88 90 GLU A CA 1
ATOM 721 C C . GLU A 1 90 ? 8.197 9.954 4.911 1.00 84.88 90 GLU A C 1
ATOM 723 O O . GLU A 1 90 ? 9.090 9.681 5.711 1.00 84.88 90 GLU A O 1
ATOM 728 N N . ASN A 1 91 ? 7.407 9.025 4.367 1.00 82.12 91 ASN A N 1
ATOM 729 C CA . ASN A 1 91 ? 7.437 7.618 4.771 1.00 82.12 91 ASN A CA 1
ATOM 730 C C . ASN A 1 91 ? 8.393 6.771 3.921 1.00 82.12 91 ASN A C 1
ATOM 732 O O . ASN A 1 91 ? 8.638 5.614 4.251 1.00 82.12 91 ASN A O 1
ATOM 736 N N . GLN A 1 92 ? 8.944 7.344 2.845 1.00 82.62 92 GLN A N 1
ATOM 737 C CA . GLN A 1 92 ? 9.782 6.673 1.848 1.00 82.62 92 GLN A CA 1
ATOM 738 C C . GLN A 1 92 ? 9.130 5.412 1.244 1.00 82.62 92 GLN A C 1
ATOM 740 O O . GLN A 1 92 ? 9.834 4.495 0.817 1.00 82.62 92 GLN A O 1
ATOM 745 N N . THR A 1 93 ? 7.796 5.382 1.169 1.00 85.50 93 THR A N 1
ATOM 746 C CA . THR A 1 93 ? 6.974 4.256 0.694 1.00 85.50 93 THR A CA 1
ATOM 747 C C . THR A 1 93 ? 5.841 4.734 -0.217 1.00 85.50 93 THR A C 1
ATOM 749 O O . THR A 1 93 ? 5.522 5.924 -0.265 1.00 85.50 93 THR A O 1
ATOM 752 N N . LEU A 1 94 ? 5.231 3.810 -0.966 1.00 88.94 94 LEU A N 1
ATOM 753 C CA . LEU A 1 94 ? 3.999 4.099 -1.698 1.00 88.94 94 LEU A CA 1
ATOM 754 C C . LEU A 1 94 ? 2.818 4.210 -0.732 1.00 88.94 94 LEU A C 1
ATOM 756 O O . LEU A 1 94 ? 2.692 3.428 0.202 1.00 88.94 94 LEU A O 1
ATOM 760 N N . GLU A 1 95 ? 1.922 5.162 -0.964 1.00 91.69 95 GLU A N 1
ATOM 761 C CA . GLU A 1 95 ? 0.710 5.329 -0.170 1.00 91.69 95 GLU A CA 1
ATOM 762 C C . GLU A 1 95 ? -0.531 5.373 -1.060 1.00 91.69 95 GLU A C 1
ATOM 764 O O . GLU A 1 95 ? -0.550 6.105 -2.057 1.00 91.69 95 GLU A O 1
ATOM 769 N N . PRO A 1 96 ? -1.584 4.615 -0.708 1.00 95.19 96 PRO A N 1
ATOM 770 C CA . PRO A 1 96 ? -2.824 4.623 -1.461 1.00 95.19 96 PRO A CA 1
ATOM 771 C C . PRO A 1 96 ? -3.567 5.945 -1.257 1.00 95.19 96 PRO A C 1
ATOM 773 O O . PRO A 1 96 ? -3.773 6.407 -0.134 1.00 95.19 96 PRO A O 1
ATOM 776 N N . GLN A 1 97 ? -4.026 6.531 -2.353 1.00 95.31 97 GLN A N 1
ATOM 777 C CA . GLN A 1 97 ? -4.908 7.689 -2.355 1.00 95.31 97 GLN A CA 1
ATOM 778 C C . GLN A 1 97 ? -6.357 7.213 -2.215 1.00 95.31 97 GLN A C 1
ATOM 780 O O . GLN A 1 97 ? -6.928 6.634 -3.140 1.00 95.31 97 GLN A O 1
ATOM 785 N N . ILE A 1 98 ? -6.945 7.429 -1.035 1.00 94.75 98 ILE A N 1
ATOM 786 C CA . ILE A 1 98 ? -8.272 6.909 -0.677 1.00 94.75 98 ILE A CA 1
ATOM 787 C C . ILE A 1 98 ? -9.208 8.043 -0.314 1.00 94.75 98 ILE A C 1
ATOM 789 O O . ILE A 1 98 ? -8.891 8.896 0.512 1.00 94.75 98 ILE A O 1
ATOM 793 N N . THR A 1 99 ? -10.392 8.022 -0.910 1.00 93.88 99 THR A N 1
ATOM 794 C CA . THR A 1 99 ? -11.435 9.022 -0.673 1.00 93.88 99 THR A CA 1
ATOM 795 C C . THR A 1 99 ? -12.378 8.620 0.460 1.00 93.88 99 THR A C 1
ATOM 797 O O . THR A 1 99 ? -12.531 7.442 0.800 1.00 93.88 99 THR A O 1
ATOM 800 N N . ARG A 1 100 ? -13.101 9.602 1.015 1.00 91.56 100 ARG A N 1
ATOM 801 C CA . ARG A 1 100 ? -14.177 9.336 1.990 1.00 91.56 100 ARG A CA 1
ATOM 802 C C . ARG A 1 100 ? -15.261 8.442 1.385 1.00 91.56 100 ARG A C 1
ATOM 804 O O . ARG A 1 100 ? -15.745 7.531 2.053 1.00 91.56 100 ARG A O 1
ATOM 811 N N . ARG A 1 101 ? -15.624 8.675 0.119 1.00 92.81 101 ARG A N 1
ATOM 812 C CA . ARG A 1 101 ? -16.621 7.870 -0.599 1.00 92.81 101 ARG A CA 1
ATOM 813 C C . ARG A 1 101 ? -16.219 6.399 -0.682 1.00 92.81 101 ARG A C 1
ATOM 815 O O . ARG A 1 101 ? -17.059 5.543 -0.425 1.00 92.81 101 ARG A O 1
ATOM 822 N N . GLN A 1 102 ? -14.956 6.104 -0.978 1.00 95.50 102 GLN A N 1
ATOM 823 C CA . GLN A 1 102 ? -14.455 4.727 -1.000 1.00 95.50 102 GLN A CA 1
ATOM 824 C C . GLN A 1 102 ? -14.574 4.049 0.363 1.00 95.50 102 GLN A C 1
ATOM 826 O O . GLN A 1 102 ? -15.164 2.979 0.458 1.00 95.50 102 GLN A O 1
ATOM 831 N N . LEU A 1 103 ? -14.133 4.712 1.434 1.00 94.00 103 LEU A N 1
ATOM 832 C CA . LEU A 1 103 ? -14.252 4.167 2.789 1.00 94.00 103 LEU A CA 1
ATOM 833 C C . LEU A 1 103 ? -15.708 3.875 3.170 1.00 94.00 103 LEU A C 1
ATOM 835 O O . LEU A 1 103 ? -15.992 2.836 3.763 1.00 94.00 103 LEU A O 1
ATOM 839 N N . ILE A 1 104 ? -16.639 4.765 2.813 1.00 93.19 104 ILE A N 1
ATOM 840 C CA . ILE A 1 104 ? -18.075 4.551 3.039 1.00 93.19 104 ILE A CA 1
ATOM 841 C C . ILE A 1 104 ? -18.575 3.337 2.251 1.00 93.19 104 ILE A C 1
ATOM 843 O O . ILE A 1 104 ? -19.280 2.500 2.815 1.00 93.19 104 ILE A O 1
ATOM 847 N N . ASN A 1 105 ? -18.190 3.212 0.979 1.00 95.31 105 ASN A N 1
ATOM 848 C CA . ASN A 1 105 ? -18.563 2.073 0.140 1.00 95.31 105 ASN A CA 1
ATOM 849 C C . ASN A 1 105 ? -18.021 0.746 0.689 1.00 95.31 105 ASN A C 1
ATOM 851 O O . ASN A 1 105 ? -18.689 -0.276 0.575 1.00 95.31 105 ASN A O 1
ATOM 855 N N . TRP A 1 106 ? -16.851 0.770 1.328 1.00 96.06 106 TRP A N 1
ATOM 856 C CA . TRP A 1 106 ? -16.253 -0.388 1.997 1.00 96.06 106 TRP A CA 1
ATOM 857 C C . TRP A 1 106 ? -16.859 -0.686 3.378 1.00 96.06 106 TRP A C 1
ATOM 859 O O . TRP A 1 106 ? -16.467 -1.654 4.019 1.00 96.06 106 TRP A O 1
ATOM 869 N N . GLY A 1 107 ? -17.813 0.121 3.856 1.00 93.69 107 GLY A N 1
ATOM 870 C CA . GLY A 1 107 ? -18.551 -0.129 5.099 1.00 93.69 107 GLY A CA 1
ATOM 871 C C . GLY A 1 107 ? -18.150 0.741 6.293 1.00 93.69 107 GLY A C 1
ATOM 872 O O . GLY A 1 107 ? -18.688 0.564 7.391 1.00 93.69 107 GLY A O 1
ATOM 873 N N . VAL A 1 108 ? -17.255 1.721 6.122 1.00 92.19 108 VAL A N 1
ATOM 874 C CA . VAL A 1 108 ? -16.945 2.693 7.181 1.00 92.19 108 VAL A CA 1
ATOM 875 C C . VAL A 1 108 ? -18.148 3.610 7.407 1.00 92.19 108 VAL A C 1
ATOM 877 O O . VAL A 1 108 ? -18.698 4.207 6.483 1.00 92.19 108 VAL A O 1
ATOM 880 N N . LYS A 1 109 ? -18.569 3.754 8.669 1.00 91.12 109 LYS A N 1
ATOM 881 C CA . LYS A 1 109 ? -19.781 4.508 9.018 1.00 91.12 109 LYS A CA 1
ATOM 882 C C . LYS A 1 109 ? -19.685 5.979 8.570 1.00 91.12 109 LYS A C 1
ATOM 884 O O . LYS A 1 109 ? -18.800 6.688 9.056 1.00 91.12 109 LYS A O 1
ATOM 889 N N . PRO A 1 110 ? -20.654 6.493 7.783 1.00 87.44 110 PRO A N 1
ATOM 890 C CA . PRO A 1 110 ? -20.696 7.893 7.344 1.00 87.44 110 PRO A CA 1
ATOM 891 C C . PRO A 1 110 ? -20.589 8.917 8.481 1.00 87.44 110 PRO A C 1
ATOM 893 O O . PRO A 1 110 ? -19.981 9.973 8.327 1.00 87.44 110 PRO A O 1
ATOM 896 N N . SER A 1 111 ? -21.133 8.589 9.658 1.00 87.25 111 SER A N 1
ATOM 897 C CA . SER A 1 111 ? -21.122 9.451 10.847 1.00 87.25 111 SER A CA 1
ATOM 898 C C . SER A 1 111 ? -19.721 9.832 11.341 1.00 87.25 111 SER A C 1
ATOM 900 O O . SER A 1 111 ? -19.594 10.749 12.148 1.00 87.25 111 SER A O 1
ATOM 902 N N . ILE A 1 112 ? -18.678 9.117 10.908 1.00 83.31 112 ILE A N 1
ATOM 903 C CA . ILE A 1 112 ? -17.281 9.445 11.217 1.00 83.31 112 ILE A CA 1
ATOM 904 C C . ILE A 1 112 ? -16.823 10.670 10.409 1.00 83.31 112 ILE A C 1
ATOM 906 O O . ILE A 1 112 ? -16.020 11.454 10.907 1.00 83.31 112 ILE A O 1
ATOM 910 N N . PHE A 1 113 ? -17.368 10.874 9.205 1.00 79.31 113 PHE A N 1
ATOM 911 C CA . PHE A 1 113 ? -16.953 11.930 8.279 1.00 79.31 113 PHE A CA 1
ATOM 912 C C . PHE A 1 113 ? -17.774 13.219 8.420 1.00 79.31 113 PHE A C 1
ATOM 914 O O . PHE A 1 113 ? -17.216 14.308 8.382 1.00 79.31 113 PHE A O 1
ATOM 921 N N . PHE A 1 114 ? -19.088 13.122 8.635 1.00 73.62 114 PHE A N 1
ATOM 922 C CA . PHE A 1 114 ? -20.009 14.266 8.509 1.00 73.62 114 PHE A CA 1
ATOM 923 C C . PHE A 1 114 ? -20.286 15.029 9.815 1.00 73.62 114 PHE A C 1
ATOM 925 O O . PHE A 1 114 ? -21.401 15.491 10.042 1.00 73.62 114 PHE A O 1
ATOM 932 N N . LYS A 1 115 ? -19.300 15.154 10.711 1.00 67.38 115 LYS A N 1
ATOM 933 C CA . LYS A 1 115 ? -19.554 15.711 12.050 1.00 67.38 115 LYS A CA 1
ATOM 934 C C . LYS A 1 115 ? -19.778 17.233 12.091 1.00 67.38 115 LYS A C 1
ATOM 936 O O . LYS A 1 115 ? -20.365 17.661 13.072 1.00 67.38 115 LYS A O 1
ATOM 941 N N . ASN A 1 116 ? -19.348 18.019 11.087 1.00 55.94 116 ASN A N 1
ATOM 942 C CA . ASN A 1 116 ? -19.408 19.501 11.089 1.00 55.94 116 ASN A CA 1
ATOM 943 C C . ASN A 1 116 ? -19.453 20.153 9.670 1.00 55.94 116 ASN A C 1
ATOM 945 O O . ASN A 1 116 ? -18.670 21.051 9.388 1.00 55.94 116 ASN A O 1
ATOM 949 N N . ASP A 1 117 ? -20.382 19.743 8.803 1.00 52.41 117 ASP A N 1
ATOM 950 C CA . ASP A 1 117 ? -20.671 20.333 7.472 1.00 52.41 117 ASP A CA 1
ATOM 951 C C . ASP A 1 117 ? -19.696 20.093 6.293 1.00 52.41 117 ASP A C 1
ATOM 953 O O . ASP A 1 117 ? -18.472 20.048 6.408 1.00 52.41 117 ASP A O 1
ATOM 957 N N . SER A 1 118 ? -20.344 19.898 5.133 1.00 58.78 118 SER A N 1
ATOM 958 C CA . SER A 1 118 ? -19.865 19.912 3.737 1.00 58.78 118 SER A CA 1
ATOM 959 C C . SER A 1 118 ? -18.393 19.569 3.509 1.00 58.78 118 SER A C 1
ATOM 961 O O . SER A 1 118 ? -17.602 20.402 3.072 1.00 58.78 118 SER A O 1
ATOM 963 N N . SER A 1 119 ? -18.027 18.320 3.773 1.00 62.06 119 SER A N 1
ATOM 964 C CA . SER A 1 119 ? -16.715 17.788 3.407 1.00 62.06 119 SER A CA 1
ATOM 965 C C . SER A 1 119 ? -16.830 17.104 2.048 1.00 62.06 119 SER A C 1
ATOM 967 O O . SER A 1 119 ? -17.648 16.198 1.881 1.00 62.06 119 SER A O 1
ATOM 969 N N . GLU A 1 120 ? -16.040 17.552 1.076 1.00 73.88 120 GLU A N 1
ATOM 970 C CA . GLU A 1 120 ? -15.991 16.981 -0.268 1.00 73.88 120 GLU A CA 1
ATOM 971 C C . GLU A 1 120 ? -15.682 15.477 -0.173 1.00 73.88 120 GLU A C 1
ATOM 973 O O . GLU A 1 120 ? -14.629 15.058 0.305 1.00 73.88 120 GLU A O 1
ATOM 978 N N . ILE A 1 121 ? -16.650 14.629 -0.526 1.00 79.38 121 ILE A N 1
ATOM 979 C CA . ILE A 1 121 ? -16.548 13.172 -0.314 1.00 79.38 121 ILE A CA 1
ATOM 980 C C . ILE A 1 121 ? -15.494 12.509 -1.210 1.00 79.38 121 ILE A C 1
ATOM 982 O O . ILE A 1 121 ? -15.081 11.380 -0.940 1.00 79.38 121 ILE A O 1
ATOM 986 N N . ASP A 1 122 ? -15.076 13.225 -2.250 1.00 83.50 122 ASP A N 1
ATOM 987 C CA . ASP A 1 122 ? -14.113 12.796 -3.260 1.00 83.50 122 ASP A CA 1
ATOM 988 C C . ASP A 1 122 ? -12.685 13.273 -2.970 1.00 83.50 122 ASP A C 1
ATOM 990 O O . ASP A 1 122 ? -11.763 12.938 -3.706 1.00 83.50 122 ASP A O 1
ATOM 994 N N . GLU A 1 123 ? -12.478 14.005 -1.875 1.00 86.56 123 GLU A N 1
ATOM 995 C CA . GLU A 1 123 ? -11.145 14.374 -1.411 1.00 86.56 123 GLU A CA 1
ATOM 996 C C . GLU A 1 123 ? -10.416 13.148 -0.837 1.00 86.56 123 GLU A C 1
ATOM 998 O O . GLU A 1 123 ? -11.001 12.350 -0.088 1.00 86.56 123 GLU A O 1
ATOM 1003 N N . PHE A 1 124 ? -9.128 13.018 -1.161 1.00 90.50 124 PHE A N 1
ATOM 1004 C CA . PHE A 1 124 ? -8.258 12.020 -0.550 1.00 90.50 124 PHE A CA 1
ATOM 1005 C C . PHE A 1 124 ? -8.026 12.337 0.923 1.00 90.50 124 PHE A C 1
ATOM 1007 O O . PHE A 1 124 ? -7.780 13.482 1.300 1.00 90.50 124 PHE A O 1
ATOM 1014 N N . ILE A 1 125 ? -8.088 11.311 1.768 1.00 89.38 125 ILE A N 1
ATOM 1015 C CA . ILE A 1 125 ? -7.885 11.464 3.202 1.00 89.38 125 ILE A CA 1
ATOM 1016 C C . ILE A 1 125 ? -6.730 10.610 3.697 1.00 89.38 125 ILE A C 1
ATOM 1018 O O . ILE A 1 125 ? -6.542 9.464 3.295 1.00 89.38 125 ILE A O 1
ATOM 1022 N N . ASP A 1 126 ? -6.015 11.154 4.674 1.00 87.88 126 ASP A N 1
ATOM 1023 C CA . ASP A 1 126 ? -5.113 10.368 5.499 1.00 87.88 126 ASP A CA 1
ATOM 1024 C C . ASP A 1 126 ? -5.936 9.632 6.568 1.00 87.88 126 ASP A C 1
ATOM 1026 O O . ASP A 1 126 ? -6.345 10.207 7.584 1.00 87.88 126 ASP A O 1
ATOM 1030 N N . VAL A 1 127 ? -6.199 8.346 6.319 1.00 88.31 127 VAL A N 1
ATOM 1031 C CA . VAL A 1 127 ? -6.976 7.466 7.209 1.00 88.31 127 VAL A CA 1
ATOM 1032 C C . VAL A 1 127 ? -6.413 7.463 8.632 1.00 88.31 127 VAL A C 1
ATOM 1034 O O . VAL A 1 127 ? -7.193 7.483 9.585 1.00 88.31 127 VAL A O 1
ATOM 1037 N N . ARG A 1 128 ? -5.081 7.496 8.786 1.00 88.25 128 ARG A N 1
ATOM 1038 C CA . ARG A 1 128 ? -4.398 7.403 10.087 1.00 88.25 128 ARG A CA 1
ATOM 1039 C C . ARG A 1 128 ? -4.634 8.648 10.937 1.00 88.25 128 ARG A C 1
ATOM 1041 O O . ARG A 1 128 ? -4.747 8.564 12.159 1.00 88.25 128 ARG A O 1
ATOM 1048 N N . LYS A 1 129 ? -4.731 9.813 10.288 1.00 86.06 129 LYS A N 1
ATOM 1049 C CA . LYS A 1 129 ? -5.037 11.091 10.950 1.00 86.06 129 LYS A CA 1
ATOM 1050 C C . LYS A 1 129 ? -6.532 11.257 11.208 1.00 86.06 129 LYS A C 1
ATOM 1052 O O . LYS A 1 129 ? -6.917 11.798 12.243 1.00 86.06 129 LYS A O 1
ATOM 1057 N N . PHE A 1 130 ? -7.370 10.816 10.272 1.00 84.62 130 PHE A N 1
ATOM 1058 C CA . PHE A 1 130 ? -8.803 11.098 10.306 1.00 84.62 130 PHE A CA 1
ATOM 1059 C C . PHE A 1 130 ? -9.596 10.121 11.185 1.00 84.62 130 PHE A C 1
ATOM 1061 O O . PHE A 1 130 ? -10.496 10.528 11.922 1.00 84.62 130 PHE A O 1
ATOM 1068 N N . ILE A 1 131 ? -9.272 8.827 11.136 1.00 86.75 131 ILE A N 1
ATOM 1069 C CA . ILE A 1 131 ? -9.963 7.788 11.901 1.00 86.75 131 ILE A CA 1
ATOM 1070 C C . ILE A 1 131 ? -9.083 7.406 13.088 1.00 86.75 131 ILE A C 1
ATOM 1072 O O . ILE A 1 131 ? -8.049 6.765 12.933 1.00 86.75 131 ILE A O 1
ATOM 1076 N N . LYS A 1 132 ? -9.496 7.776 14.306 1.00 87.69 132 LYS A N 1
ATOM 1077 C CA . LYS A 1 132 ? -8.738 7.452 15.524 1.00 87.69 132 LYS A CA 1
ATOM 1078 C C . LYS A 1 132 ? -8.562 5.935 15.668 1.00 87.69 132 LYS A C 1
ATOM 1080 O O . LYS A 1 132 ? -9.543 5.222 15.858 1.00 87.69 132 LYS A O 1
ATOM 1085 N N . GLY A 1 133 ? -7.311 5.474 15.640 1.00 87.81 133 GLY A N 1
ATOM 1086 C CA . GLY A 1 133 ? -6.959 4.049 15.700 1.00 87.81 133 GLY A CA 1
ATOM 1087 C C . GLY A 1 133 ? -7.116 3.304 14.370 1.00 87.81 133 GLY A C 1
ATOM 1088 O O . GLY A 1 133 ? -6.868 2.104 14.328 1.00 87.81 133 GLY A O 1
ATOM 1089 N N . GLY A 1 134 ? -7.516 3.996 13.301 1.00 89.62 134 GLY A N 1
ATOM 1090 C CA . GLY A 1 134 ? -7.516 3.460 11.948 1.00 89.62 134 GLY A CA 1
ATOM 1091 C C . GLY A 1 134 ? -6.095 3.380 11.405 1.00 89.62 134 GLY A C 1
ATOM 1092 O O . GLY A 1 134 ? -5.290 4.287 11.607 1.00 89.62 134 GLY A O 1
ATOM 1093 N N . ASN A 1 135 ? -5.801 2.293 10.702 1.00 91.81 135 ASN A N 1
ATOM 1094 C CA . ASN A 1 135 ? -4.542 2.095 10.001 1.00 91.81 135 ASN A CA 1
ATOM 1095 C C . ASN A 1 135 ? -4.811 1.618 8.582 1.00 91.81 135 ASN A C 1
ATOM 1097 O O . ASN A 1 135 ? -5.894 1.125 8.269 1.00 91.81 135 ASN A O 1
ATOM 1101 N N . ILE A 1 136 ? -3.796 1.772 7.741 1.00 91.62 136 ILE A N 1
ATOM 1102 C CA . ILE A 1 136 ? -3.801 1.253 6.387 1.00 91.62 136 ILE A CA 1
ATOM 1103 C C . ILE A 1 136 ? -2.453 0.632 6.059 1.00 91.62 136 ILE A C 1
ATOM 1105 O O . ILE A 1 136 ? -1.400 1.234 6.300 1.00 91.62 136 ILE A O 1
ATOM 1109 N N . TYR A 1 137 ? -2.537 -0.567 5.497 1.00 91.75 137 TYR A N 1
ATOM 1110 C CA . TYR A 1 137 ? -1.427 -1.371 5.024 1.00 91.75 137 TYR A CA 1
ATOM 1111 C C . TYR A 1 137 ? -1.717 -1.772 3.583 1.00 91.75 137 TYR A C 1
ATOM 1113 O O . TYR A 1 137 ? -2.874 -1.923 3.193 1.00 91.75 137 TYR A O 1
ATOM 1121 N N . HIS A 1 138 ? -0.661 -1.913 2.801 1.00 91.19 138 HIS A N 1
ATOM 1122 C CA . HIS A 1 138 ? -0.721 -2.453 1.456 1.00 91.19 138 HIS A CA 1
ATOM 1123 C C . HIS A 1 138 ? 0.438 -3.429 1.304 1.00 91.19 138 HIS A C 1
ATOM 1125 O O . HIS A 1 138 ? 1.469 -3.271 1.955 1.00 91.19 138 HIS A O 1
ATOM 1131 N N . ASP A 1 139 ? 0.244 -4.426 0.456 1.00 90.31 139 ASP A N 1
ATOM 1132 C CA . ASP A 1 139 ? 1.258 -5.409 0.119 1.00 90.31 139 ASP A CA 1
ATOM 1133 C C . ASP A 1 139 ? 1.099 -5.728 -1.370 1.00 90.31 139 ASP A C 1
ATOM 1135 O O . ASP A 1 139 ? 0.030 -6.149 -1.820 1.00 90.31 139 ASP A O 1
ATOM 1139 N N . PHE A 1 140 ? 2.144 -5.441 -2.144 1.00 87.38 140 PHE A N 1
ATOM 1140 C CA . PHE A 1 140 ? 2.176 -5.686 -3.586 1.00 87.38 140 PHE A CA 1
ATOM 1141 C C . PHE A 1 140 ? 2.581 -7.121 -3.937 1.00 87.38 140 PHE A C 1
ATOM 1143 O O . PHE A 1 140 ? 2.399 -7.540 -5.080 1.00 87.38 140 PHE A O 1
ATOM 1150 N N . PHE A 1 141 ? 3.128 -7.869 -2.980 1.00 83.81 141 PHE A N 1
ATOM 1151 C CA . PHE A 1 141 ? 3.827 -9.128 -3.210 1.00 83.81 141 PHE A CA 1
ATOM 1152 C C . PHE A 1 141 ? 3.290 -10.287 -2.375 1.00 83.81 141 PHE A C 1
ATOM 1154 O O . PHE A 1 141 ? 3.961 -11.315 -2.338 1.00 83.81 141 PHE A O 1
ATOM 1161 N N . LEU A 1 142 ? 2.108 -10.150 -1.751 1.00 69.88 142 LEU A N 1
ATOM 1162 C CA . LEU A 1 142 ? 1.424 -11.213 -1.003 1.00 69.88 142 LEU A CA 1
ATOM 1163 C C . LEU A 1 142 ? 1.646 -12.581 -1.666 1.00 69.88 142 LEU A C 1
ATOM 1165 O O . LEU A 1 142 ? 1.035 -12.911 -2.685 1.00 69.88 142 LEU A O 1
ATOM 1169 N N . THR A 1 143 ? 2.550 -13.369 -1.085 1.00 50.53 143 THR A N 1
ATOM 1170 C CA . THR A 1 143 ? 2.795 -14.744 -1.519 1.00 50.53 143 THR A CA 1
ATOM 1171 C C . THR A 1 143 ? 1.631 -15.581 -1.012 1.00 50.53 143 THR A C 1
ATOM 1173 O O . THR A 1 143 ? 1.516 -15.806 0.193 1.00 50.53 143 THR A O 1
ATOM 1176 N N . VAL A 1 144 ? 0.744 -15.977 -1.925 1.00 42.28 144 VAL A N 1
ATOM 1177 C CA . VAL A 1 144 ? -0.339 -16.937 -1.664 1.00 42.28 144 VAL A CA 1
ATOM 1178 C C . VAL A 1 144 ? 0.232 -18.343 -1.511 1.00 42.28 144 VAL A C 1
ATOM 1180 O O . VAL A 1 144 ? 1.120 -18.702 -2.319 1.00 42.28 144 VAL A O 1
#

Sequence (144 aa):
MGKNVFIKDWIFSNKSIFISITIFSSITCASEIFDINAINTGIDNHLSDPMLLNYLSKSEGQLPGRYRVHIYLNDDSVADEYIEFIFSEENQTLEPQITRRQLINWGVKPSIFFKNDSSEIDEFIDVRKFIKGGNIYHDFFLTV

Radius of gyration: 33.51 Å; chains: 1; bounding box: 94×79×76 Å